Protein AF-A0A6L3ERJ7-F1 (afdb_monomer)

Sequence (137 aa):
MHLKNALAAMSRFVPVLTCALWMHSSPTFAATSIDEIPVCYDFGCKSRQIVSITSEEWREVSGWFKTPADTPEAERQQIKQAVGWMEVVIGKHTPTHRDTGLDLDYGGEFPGQLDCIDESLNTTTYLRLFEHYGLLR

Secondary structure (DSSP, 8-state):
--------------------------------STT-EEEEESSTT-EEEEE---HHHHHHHHGGGSSPPSSHHHHHHHHHHHHHHHHHHHHTTSGGGG--SS--TTT---TT---HHHHHHHHHHHHHHHHHTT---

Solvent-accessible surface area (backbone atoms only — not comparable to full-atom values): 8372 Å² total; per-residue (Å²): 143,83,86,83,89,82,90,80,94,74,91,72,87,76,78,94,81,74,91,71,77,79,73,74,75,69,83,80,76,69,26,86,48,62,67,45,33,63,41,44,21,50,46,74,45,71,39,77,46,75,42,63,60,54,77,64,61,48,46,65,30,55,50,51,51,68,68,73,62,91,46,75,69,52,39,55,51,31,51,52,52,25,54,57,44,43,52,58,57,50,18,76,80,45,57,41,65,64,43,56,91,64,78,55,75,94,81,53,86,45,85,20,18,47,26,76,56,9,50,50,52,32,50,53,20,51,52,44,40,36,49,73,72,62,66,62,135

Structure (mmCIF, N/CA/C/O backbone):
data_AF-A0A6L3ERJ7-F1
#
_entry.id   AF-A0A6L3ERJ7-F1
#
loop_
_atom_site.group_PDB
_atom_site.id
_atom_site.type_symbol
_atom_site.label_atom_id
_atom_site.label_alt_id
_atom_site.label_comp_id
_atom_site.label_asym_id
_atom_site.label_entity_id
_atom_site.label_seq_id
_atom_site.pdbx_PDB_ins_code
_atom_site.Cartn_x
_atom_site.Cartn_y
_atom_site.Cartn_z
_atom_site.occupancy
_atom_site.B_iso_or_equiv
_atom_site.auth_seq_id
_atom_site.auth_comp_id
_atom_site.auth_asym_id
_atom_site.auth_atom_id
_atom_site.pdbx_PDB_model_num
ATOM 1 N N . MET A 1 1 ? 37.535 48.184 -37.217 1.00 39.00 1 MET A N 1
ATOM 2 C CA . MET A 1 1 ? 37.769 48.569 -35.809 1.00 39.00 1 MET A CA 1
ATOM 3 C C . MET A 1 1 ? 37.216 49.979 -35.623 1.00 39.00 1 MET A C 1
ATOM 5 O O . MET A 1 1 ? 37.940 50.942 -35.807 1.00 39.00 1 MET A O 1
ATOM 9 N N . HIS A 1 2 ? 35.905 50.102 -35.391 1.00 35.16 2 HIS A N 1
ATOM 10 C CA . HIS A 1 2 ? 35.220 51.388 -35.234 1.00 35.16 2 HIS A CA 1
ATOM 11 C C . HIS A 1 2 ? 34.225 51.326 -34.068 1.00 35.16 2 HIS A C 1
ATOM 13 O O . HIS A 1 2 ? 33.378 50.444 -34.021 1.00 35.16 2 HIS A O 1
ATOM 19 N N . LEU A 1 3 ? 34.395 52.323 -33.195 1.00 36.19 3 LEU A N 1
ATOM 20 C CA . LEU A 1 3 ? 33.503 52.934 -32.207 1.00 36.19 3 LEU A CA 1
ATOM 21 C C . LEU A 1 3 ? 33.055 52.154 -30.956 1.00 36.19 3 LEU A C 1
ATOM 23 O O . LEU A 1 3 ? 32.308 51.184 -30.988 1.00 36.19 3 LEU A O 1
ATOM 27 N N . LYS A 1 4 ? 33.495 52.721 -29.826 1.00 39.69 4 LYS A N 1
ATOM 28 C CA . LYS A 1 4 ? 33.079 52.483 -28.446 1.00 39.69 4 LYS A CA 1
ATOM 29 C C . LYS A 1 4 ? 31.847 53.338 -28.103 1.00 39.69 4 LYS A C 1
ATOM 31 O O . LYS A 1 4 ? 31.778 54.484 -28.529 1.00 39.69 4 LYS A O 1
ATOM 36 N N . ASN A 1 5 ? 31.002 52.777 -27.236 1.00 44.50 5 ASN A N 1
ATOM 37 C CA . ASN A 1 5 ? 30.211 53.389 -26.157 1.00 44.50 5 ASN A CA 1
ATOM 38 C C . ASN A 1 5 ? 29.332 54.633 -26.412 1.00 44.50 5 ASN A C 1
ATOM 40 O O . ASN A 1 5 ? 29.827 55.744 -26.562 1.00 44.50 5 ASN A O 1
ATOM 44 N N . ALA A 1 6 ? 28.031 54.452 -26.166 1.00 45.06 6 ALA A N 1
ATOM 45 C CA . ALA A 1 6 ? 27.147 55.419 -25.503 1.00 45.06 6 ALA A CA 1
ATOM 46 C C . ALA A 1 6 ? 26.166 54.605 -24.624 1.00 45.06 6 ALA A C 1
ATOM 48 O O . ALA A 1 6 ? 25.509 53.699 -25.120 1.00 45.06 6 ALA A O 1
ATOM 49 N N . LEU A 1 7 ? 26.305 54.643 -23.293 1.00 45.97 7 LEU A N 1
ATOM 50 C CA . LEU A 1 7 ? 25.504 55.462 -22.366 1.00 45.97 7 LEU A CA 1
ATOM 51 C C . LEU A 1 7 ? 23.989 55.218 -22.459 1.00 45.97 7 LEU A C 1
ATOM 53 O O . LEU A 1 7 ? 23.345 55.725 -23.367 1.00 45.97 7 LEU A O 1
ATOM 57 N N . ALA A 1 8 ? 23.427 54.556 -21.443 1.00 39.88 8 ALA A N 1
ATOM 58 C CA . ALA A 1 8 ? 22.316 55.102 -20.655 1.00 39.88 8 ALA A CA 1
ATOM 59 C C . ALA A 1 8 ? 22.003 54.177 -19.470 1.00 39.88 8 ALA A C 1
ATOM 61 O O . ALA A 1 8 ? 21.521 53.057 -19.630 1.00 39.88 8 ALA A O 1
ATOM 62 N N . ALA A 1 9 ? 22.268 54.673 -18.262 1.00 49.34 9 ALA A N 1
ATOM 63 C CA . ALA A 1 9 ? 21.676 54.146 -17.047 1.00 49.34 9 ALA A CA 1
ATOM 64 C C . ALA A 1 9 ? 20.177 54.484 -17.054 1.00 49.34 9 ALA A C 1
ATOM 66 O O . ALA A 1 9 ? 19.806 55.655 -17.105 1.00 49.34 9 ALA A O 1
ATOM 67 N N . MET A 1 10 ? 19.318 53.471 -16.980 1.00 48.31 10 MET A N 1
ATOM 68 C CA . MET A 1 10 ? 17.907 53.643 -16.643 1.00 48.31 10 MET A CA 1
ATOM 69 C C . ME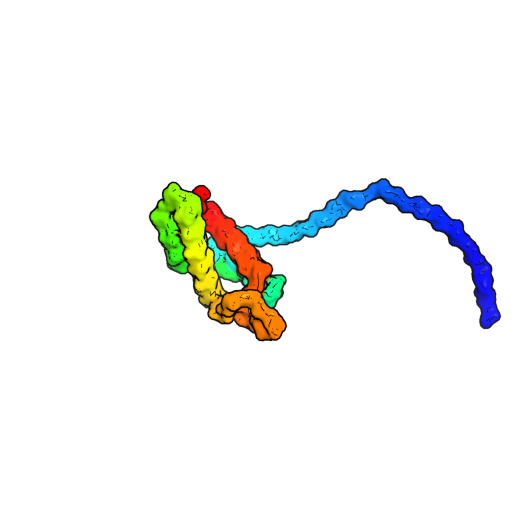T A 1 10 ? 17.614 52.781 -15.425 1.00 48.31 10 MET A C 1
ATOM 71 O O . MET A 1 10 ? 17.447 51.567 -15.515 1.00 48.31 10 MET A O 1
ATOM 75 N N . SER A 1 11 ? 17.586 53.455 -14.277 1.00 52.31 11 SER A N 1
ATOM 76 C CA . SER A 1 11 ? 16.978 52.963 -13.048 1.00 52.31 11 SER A CA 1
ATOM 77 C C . SER A 1 11 ? 15.551 52.517 -13.359 1.00 52.31 11 SER A C 1
ATOM 79 O O . SER A 1 11 ? 14.703 53.332 -13.726 1.00 52.31 11 SER A O 1
ATOM 81 N N . ARG A 1 12 ? 15.293 51.212 -13.265 1.00 55.56 12 ARG A N 1
ATOM 82 C CA . ARG A 1 12 ? 13.941 50.661 -13.280 1.00 55.56 12 ARG A CA 1
ATOM 83 C C . ARG A 1 12 ? 13.613 50.227 -11.864 1.00 55.56 12 ARG A C 1
ATOM 85 O O . ARG A 1 12 ? 14.078 49.195 -11.394 1.00 55.56 12 ARG A O 1
ATOM 92 N N . PHE A 1 13 ? 12.812 51.062 -11.210 1.00 52.94 13 PHE A N 1
ATOM 93 C CA . PHE A 1 13 ? 11.953 50.669 -10.105 1.00 52.94 13 PHE A CA 1
ATOM 94 C C . PHE A 1 13 ? 11.254 49.351 -10.469 1.00 52.94 13 PHE A C 1
ATOM 96 O O . PHE A 1 13 ? 10.455 49.321 -11.405 1.00 52.94 13 PHE A O 1
ATOM 103 N N . VAL A 1 14 ? 11.561 48.270 -9.752 1.00 57.88 14 VAL A N 1
ATOM 104 C CA . VAL A 1 14 ? 10.741 47.055 -9.773 1.00 57.88 14 VAL A CA 1
ATOM 105 C C . VAL A 1 14 ? 9.823 47.144 -8.556 1.00 57.88 14 VAL A C 1
ATOM 107 O O . VAL A 1 14 ? 10.317 47.105 -7.428 1.00 57.88 14 VAL A O 1
ATOM 110 N N . PRO A 1 15 ? 8.511 47.346 -8.748 1.00 48.91 15 PRO A N 1
ATOM 111 C CA . PRO A 1 15 ? 7.577 47.397 -7.643 1.00 48.91 15 PRO A CA 1
ATOM 112 C C . PRO A 1 15 ? 7.453 46.007 -7.014 1.00 48.91 15 PRO A C 1
ATOM 114 O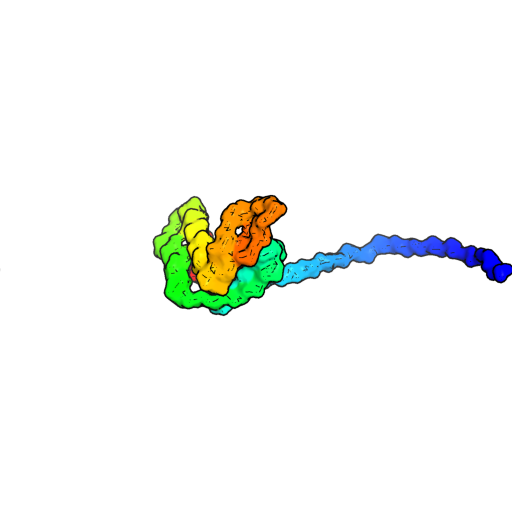 O . PRO A 1 15 ? 7.316 44.992 -7.696 1.00 48.91 15 PRO A O 1
ATOM 117 N N . VAL A 1 16 ? 7.484 45.988 -5.686 1.00 63.03 16 VAL A N 1
ATOM 118 C CA . VAL A 1 16 ? 7.003 44.884 -4.858 1.00 63.03 16 VAL A CA 1
ATOM 119 C C . VAL A 1 16 ? 5.514 44.705 -5.155 1.00 63.03 16 VAL A C 1
ATOM 121 O O . VAL A 1 16 ? 4.743 45.578 -4.782 1.00 63.03 16 VAL A O 1
ATOM 124 N N . LEU A 1 17 ? 5.118 43.633 -5.846 1.00 55.38 17 LEU A N 1
ATOM 125 C CA . LEU A 1 17 ? 3.836 42.925 -5.687 1.00 55.38 17 LEU A CA 1
ATOM 126 C C . LEU A 1 17 ? 3.724 41.836 -6.765 1.00 55.38 17 LEU A C 1
ATOM 128 O O . LEU A 1 17 ? 3.400 42.112 -7.912 1.00 55.38 17 LEU A O 1
ATOM 132 N N . THR A 1 18 ? 3.984 40.589 -6.394 1.00 50.44 18 THR A N 1
ATOM 133 C CA . THR A 1 18 ? 3.223 39.412 -6.843 1.00 50.44 18 THR A CA 1
ATOM 134 C C . THR A 1 18 ? 3.744 38.229 -6.039 1.00 50.44 18 THR A C 1
ATOM 136 O O . THR A 1 18 ? 4.671 37.526 -6.426 1.00 50.44 18 THR A O 1
ATOM 139 N N . CYS A 1 19 ? 3.119 37.996 -4.886 1.00 50.78 19 CYS A N 1
ATOM 140 C CA . CYS A 1 19 ? 3.058 36.661 -4.304 1.00 50.78 19 CYS A CA 1
ATOM 141 C C . CYS A 1 19 ? 2.131 35.834 -5.215 1.00 50.78 19 CYS A C 1
ATOM 143 O O . CYS A 1 19 ? 0.979 35.567 -4.885 1.00 50.78 19 CYS A O 1
ATOM 145 N N . ALA A 1 20 ? 2.576 35.573 -6.448 1.00 55.19 20 ALA A N 1
ATOM 146 C CA . ALA A 1 20 ? 1.898 34.670 -7.356 1.00 55.19 20 ALA A CA 1
ATOM 147 C C . ALA A 1 20 ? 2.219 33.270 -6.849 1.00 55.19 20 ALA A C 1
ATOM 149 O O . ALA A 1 20 ? 3.304 32.732 -7.057 1.00 55.19 20 ALA A O 1
ATOM 150 N N . LEU A 1 21 ? 1.266 32.772 -6.074 1.00 53.56 21 LEU A N 1
ATOM 151 C CA . LEU A 1 21 ? 1.124 31.421 -5.583 1.00 53.56 21 LEU A CA 1
ATOM 152 C C . LEU A 1 21 ? 1.452 30.443 -6.724 1.00 53.56 21 LEU A C 1
ATOM 154 O O . LEU A 1 21 ? 0.610 30.163 -7.574 1.00 53.56 21 LEU A O 1
ATOM 158 N N . TRP A 1 22 ? 2.679 29.926 -6.762 1.00 50.00 22 TRP A N 1
ATOM 159 C CA . TRP A 1 22 ? 2.976 28.724 -7.530 1.00 50.00 22 TRP A CA 1
ATOM 160 C C . TRP A 1 22 ? 2.322 27.563 -6.782 1.00 50.00 22 TRP A C 1
ATOM 162 O O . TRP A 1 22 ? 2.989 26.817 -6.065 1.00 50.00 22 TRP A O 1
ATOM 172 N N . MET A 1 23 ? 0.996 27.439 -6.912 1.00 53.88 23 MET A N 1
ATOM 173 C CA . MET A 1 23 ? 0.301 26.185 -6.657 1.00 53.88 23 MET A CA 1
ATOM 174 C C . MET A 1 23 ? 0.853 25.202 -7.684 1.00 53.88 23 MET A C 1
ATOM 176 O O . MET A 1 23 ? 0.333 25.076 -8.788 1.00 53.88 23 MET A O 1
ATOM 180 N N . HIS A 1 24 ? 1.953 24.539 -7.339 1.00 51.66 24 HIS A N 1
ATOM 181 C CA . HIS A 1 24 ? 2.271 23.268 -7.955 1.00 51.66 24 HIS A CA 1
ATOM 182 C C . HIS A 1 24 ? 1.128 22.363 -7.518 1.00 51.66 24 HIS A C 1
ATOM 184 O O . HIS A 1 24 ? 1.089 21.898 -6.381 1.00 51.66 24 HIS A O 1
ATOM 190 N N . SER A 1 25 ? 0.119 22.239 -8.379 1.00 50.62 25 SER A N 1
ATOM 191 C CA . SER A 1 25 ? -0.912 21.226 -8.257 1.00 50.62 25 SER A CA 1
ATOM 192 C C . SER A 1 25 ? -0.198 19.888 -8.355 1.00 50.62 25 SER A C 1
ATOM 194 O O . SER A 1 25 ? -0.039 19.345 -9.445 1.00 50.62 25 SER A O 1
ATOM 196 N N . SER A 1 26 ? 0.307 19.387 -7.230 1.00 55.12 26 SER A N 1
ATOM 197 C CA . SER A 1 26 ? 0.701 17.994 -7.146 1.00 55.12 26 SER A CA 1
ATOM 198 C C . SER A 1 26 ? -0.548 17.197 -7.510 1.00 55.12 26 SER A C 1
ATOM 200 O O . SER A 1 26 ? -1.580 17.398 -6.860 1.00 55.12 26 SER A O 1
ATOM 202 N N . PRO A 1 27 ? -0.524 16.370 -8.568 1.00 57.06 27 PRO A N 1
ATOM 203 C CA . PRO A 1 27 ? -1.656 15.514 -8.869 1.00 57.06 27 PRO A CA 1
ATOM 204 C C . PRO A 1 27 ? -1.933 14.659 -7.633 1.00 57.06 27 PRO A C 1
ATOM 206 O O . PRO A 1 27 ? -1.089 13.883 -7.186 1.00 57.06 27 PRO A O 1
ATOM 209 N N . THR A 1 28 ? -3.102 14.857 -7.032 1.00 58.25 28 THR A N 1
ATOM 210 C CA . THR A 1 28 ? -3.613 13.994 -5.974 1.00 58.25 28 THR A CA 1
ATOM 211 C C . THR A 1 28 ? -4.037 12.688 -6.628 1.00 58.25 28 THR A C 1
ATOM 213 O O . THR A 1 28 ? -5.124 12.602 -7.198 1.00 58.25 28 THR A O 1
ATOM 216 N N . PHE A 1 29 ? -3.166 11.684 -6.584 1.00 60.22 29 PHE A N 1
ATOM 217 C CA . PHE A 1 29 ? -3.508 10.313 -6.946 1.00 60.22 29 PHE A CA 1
ATOM 218 C C . PHE A 1 29 ? -4.300 9.704 -5.788 1.00 60.22 29 PHE A C 1
ATOM 220 O O . PHE A 1 29 ? -3.722 9.193 -4.835 1.00 60.22 29 PHE A O 1
ATOM 227 N N . ALA A 1 30 ? -5.624 9.827 -5.817 1.00 61.75 30 ALA A N 1
ATOM 228 C CA . ALA A 1 30 ? -6.477 9.066 -4.913 1.00 61.75 30 ALA A CA 1
ATOM 229 C C . ALA A 1 30 ? -7.005 7.848 -5.677 1.00 61.75 30 ALA A C 1
ATOM 231 O O . ALA A 1 30 ? -7.720 8.026 -6.663 1.00 61.75 30 ALA A O 1
ATOM 232 N N . ALA A 1 31 ? -6.663 6.633 -5.233 1.00 65.31 31 ALA A N 1
ATOM 233 C CA . ALA A 1 31 ? -7.420 5.449 -5.633 1.00 65.31 31 ALA A CA 1
ATOM 234 C C . ALA A 1 31 ? -8.868 5.630 -5.186 1.00 65.31 31 ALA A C 1
ATOM 236 O O . ALA A 1 31 ? -9.129 5.985 -4.034 1.00 65.31 31 ALA A O 1
ATOM 237 N N . THR A 1 32 ? -9.803 5.365 -6.088 1.00 79.50 32 THR A N 1
ATOM 238 C CA . THR A 1 32 ? -11.239 5.403 -5.794 1.00 79.50 32 THR A CA 1
ATOM 239 C C . THR A 1 32 ? -11.857 4.010 -5.785 1.00 79.50 32 THR A C 1
ATOM 241 O O . THR A 1 32 ? -12.975 3.860 -5.311 1.00 79.50 32 THR A O 1
ATOM 244 N N . SER A 1 33 ? -11.157 2.985 -6.285 1.00 94.12 33 SER A N 1
ATOM 245 C CA . SER A 1 33 ? -11.642 1.604 -6.330 1.00 94.12 33 SER A CA 1
ATOM 246 C C . SER A 1 33 ? -10.492 0.595 -6.410 1.00 94.12 33 SER A C 1
ATOM 248 O O . SER A 1 33 ? -9.357 0.958 -6.723 1.00 94.12 33 SER A O 1
ATOM 250 N N . ILE A 1 34 ? -10.792 -0.682 -6.151 1.00 97.19 34 ILE A N 1
ATOM 251 C CA . ILE A 1 34 ? -9.824 -1.787 -6.285 1.00 97.19 34 ILE A CA 1
ATOM 252 C C . ILE A 1 3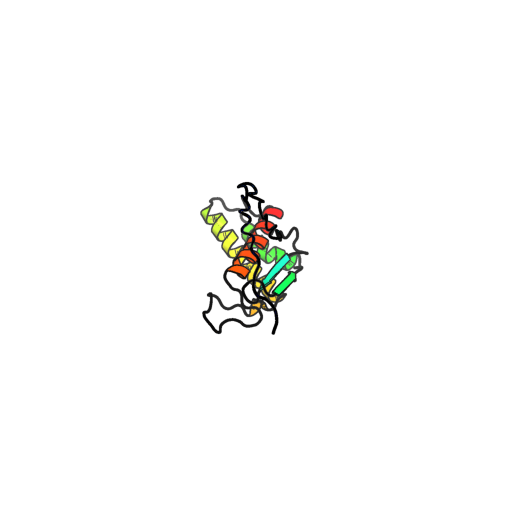4 ? -9.426 -2.091 -7.740 1.00 97.19 34 ILE A C 1
ATOM 254 O O . ILE A 1 34 ? -8.478 -2.841 -7.964 1.00 97.19 34 ILE A O 1
ATOM 258 N N . ASP A 1 35 ? -10.128 -1.512 -8.716 1.00 97.19 35 ASP A N 1
ATOM 259 C CA . ASP A 1 35 ? -9.836 -1.670 -10.142 1.00 97.19 35 ASP A CA 1
ATOM 260 C C . ASP A 1 35 ? -8.851 -0.603 -10.654 1.00 97.19 35 ASP A C 1
ATOM 262 O O . ASP A 1 35 ? -8.294 -0.749 -11.741 1.00 97.19 35 ASP A O 1
ATOM 266 N N . GLU A 1 36 ? -8.607 0.459 -9.880 1.00 96.19 36 GLU A N 1
ATOM 267 C CA . GLU A 1 36 ? -7.784 1.607 -10.276 1.00 96.19 36 GLU A CA 1
ATOM 268 C C . GLU A 1 36 ? -6.853 2.049 -9.137 1.00 96.19 36 GLU A C 1
ATOM 270 O O . GLU A 1 36 ? -6.985 3.140 -8.577 1.00 96.19 36 GLU A O 1
ATOM 275 N N . ILE A 1 37 ? -5.892 1.194 -8.780 1.00 98.00 37 ILE A N 1
ATOM 276 C CA . ILE A 1 37 ? -4.915 1.473 -7.722 1.00 98.00 37 ILE A CA 1
ATOM 277 C C . ILE A 1 37 ? -3.633 2.042 -8.356 1.00 98.00 37 ILE A C 1
ATOM 279 O O . ILE A 1 37 ? -2.889 1.287 -8.984 1.00 98.00 37 ILE A O 1
ATOM 283 N N . PRO A 1 38 ? -3.340 3.352 -8.233 1.00 97.81 38 PRO A N 1
ATOM 284 C CA . PRO A 1 38 ? -2.059 3.906 -8.643 1.00 97.81 38 PRO A CA 1
ATOM 285 C C . PRO A 1 38 ? -0.940 3.433 -7.710 1.00 97.81 38 PRO A C 1
ATOM 287 O O . PRO A 1 38 ? -1.033 3.570 -6.493 1.00 97.81 38 PRO A O 1
ATOM 290 N N . VAL A 1 39 ? 0.130 2.907 -8.300 1.00 98.06 39 VAL A N 1
ATOM 291 C CA . VAL A 1 39 ? 1.315 2.393 -7.605 1.00 98.06 39 VAL A CA 1
ATOM 292 C C . VAL A 1 39 ? 2.568 3.060 -8.169 1.00 98.06 39 VAL A C 1
ATOM 294 O O . VAL A 1 39 ? 2.738 3.148 -9.389 1.00 98.06 39 VAL A O 1
ATOM 297 N N . CYS A 1 40 ? 3.437 3.517 -7.273 1.00 97.31 40 CYS A N 1
ATOM 298 C CA . CYS A 1 40 ? 4.760 4.081 -7.526 1.00 97.31 40 CYS A CA 1
ATOM 299 C C . CYS A 1 40 ? 5.859 3.080 -7.147 1.00 97.31 40 CYS A C 1
ATOM 301 O O . CYS A 1 40 ? 5.723 2.381 -6.143 1.00 97.31 40 CYS A O 1
ATOM 303 N N . TYR A 1 41 ? 6.933 3.022 -7.936 1.00 96.06 41 TYR A N 1
ATOM 304 C CA . TYR A 1 41 ? 8.150 2.264 -7.621 1.00 96.06 41 TYR A CA 1
ATOM 305 C C . TYR A 1 41 ? 9.361 2.774 -8.437 1.00 96.06 41 TYR A C 1
ATOM 307 O O . TYR A 1 41 ? 9.224 3.686 -9.264 1.00 96.06 41 TYR A O 1
ATOM 315 N N . ASP A 1 42 ? 10.528 2.143 -8.251 1.00 94.19 42 ASP A N 1
ATOM 316 C CA . ASP A 1 42 ? 11.828 2.445 -8.885 1.00 94.19 42 ASP A CA 1
ATOM 317 C C . ASP A 1 42 ? 12.544 3.705 -8.358 1.00 94.19 42 ASP A C 1
ATOM 319 O O . ASP A 1 42 ? 13.290 4.347 -9.110 1.00 94.19 42 ASP A O 1
ATOM 323 N N . PHE A 1 43 ? 12.381 4.024 -7.069 1.00 90.38 43 PHE A N 1
ATOM 324 C CA . PHE A 1 43 ? 12.936 5.196 -6.379 1.00 90.38 43 PHE A CA 1
ATOM 325 C C . PHE A 1 43 ? 12.394 6.529 -6.912 1.00 90.38 43 PHE A C 1
ATOM 327 O O . PHE A 1 43 ? 12.547 6.874 -8.088 1.00 90.38 43 PHE A O 1
ATOM 334 N N . GLY A 1 44 ? 11.816 7.352 -6.040 1.00 91.06 44 GLY A N 1
ATOM 335 C CA . GLY A 1 44 ? 11.301 8.677 -6.383 1.00 91.06 44 GLY A CA 1
ATOM 336 C C . GLY A 1 44 ? 10.100 8.647 -7.332 1.00 91.06 44 GLY A C 1
ATOM 337 O O . GLY A 1 44 ? 9.848 9.622 -8.047 1.00 91.06 44 GLY A O 1
ATOM 338 N N . CYS A 1 45 ? 9.364 7.538 -7.375 1.00 93.94 45 CYS A N 1
ATOM 339 C CA . CYS A 1 45 ? 8.236 7.274 -8.259 1.00 93.94 45 CYS A CA 1
ATOM 340 C C . CYS A 1 45 ? 8.583 7.515 -9.736 1.00 93.94 45 CYS A C 1
ATOM 342 O O . CYS A 1 45 ? 7.885 8.231 -10.471 1.00 93.94 45 CYS A O 1
ATOM 344 N N . LYS A 1 46 ? 9.704 6.937 -10.183 1.00 95.12 46 LYS A N 1
ATOM 345 C CA . LYS A 1 46 ? 10.098 6.927 -11.601 1.00 95.12 46 LYS A CA 1
ATOM 346 C C . LYS A 1 46 ? 9.126 6.093 -12.429 1.00 95.12 46 LYS A C 1
ATOM 348 O O . LYS A 1 46 ? 8.740 6.521 -13.519 1.00 95.12 46 LYS A O 1
ATOM 353 N N . SER A 1 47 ? 8.685 4.962 -11.887 1.00 96.62 47 SER A N 1
ATOM 354 C CA . SER A 1 47 ? 7.685 4.095 -12.496 1.00 96.62 47 SER A CA 1
ATOM 355 C C . SER A 1 47 ? 6.325 4.291 -11.837 1.00 96.62 47 SER A C 1
ATOM 357 O O . SER A 1 47 ? 6.212 4.416 -10.619 1.00 96.62 47 SER A O 1
ATOM 359 N N . ARG A 1 48 ? 5.279 4.345 -12.668 1.00 96.94 48 ARG A N 1
ATOM 360 C CA . ARG A 1 48 ? 3.876 4.442 -12.250 1.00 96.94 48 ARG A CA 1
ATOM 361 C C . ARG A 1 48 ? 3.059 3.399 -12.988 1.00 96.94 48 ARG A C 1
ATOM 363 O O . ARG A 1 48 ? 3.141 3.316 -14.213 1.00 96.94 48 ARG A O 1
ATOM 370 N N . GLN A 1 49 ? 2.236 2.664 -12.258 1.00 97.25 49 GLN A N 1
ATOM 371 C CA . GLN A 1 49 ? 1.341 1.656 -12.811 1.00 97.25 49 GLN A CA 1
ATOM 372 C C . GLN A 1 49 ? -0.041 1.786 -12.167 1.00 97.25 49 GLN A C 1
ATOM 374 O O . GLN A 1 49 ? -0.141 2.047 -10.974 1.00 97.25 49 GLN A O 1
ATOM 379 N N . ILE A 1 50 ? -1.104 1.605 -12.955 1.00 97.81 50 ILE A N 1
ATOM 380 C CA . ILE A 1 50 ? -2.448 1.376 -12.415 1.00 97.81 50 ILE A CA 1
ATOM 381 C C . ILE A 1 50 ? -2.641 -0.133 -12.300 1.00 97.81 50 ILE A C 1
ATOM 383 O O . ILE A 1 50 ? -2.462 -0.856 -13.282 1.00 97.81 50 ILE A O 1
ATOM 387 N N . VAL A 1 51 ? -2.965 -0.602 -11.101 1.00 98.25 51 VAL A N 1
ATOM 388 C CA . VAL A 1 51 ? -3.202 -2.011 -10.788 1.00 98.25 51 VAL A CA 1
ATOM 389 C C . VAL A 1 51 ? -4.686 -2.217 -10.501 1.00 98.25 51 VAL A C 1
ATOM 391 O O . VAL A 1 51 ? -5.286 -1.449 -9.752 1.00 98.25 51 VAL A O 1
ATOM 394 N N . SER A 1 52 ? -5.258 -3.276 -11.069 1.00 98.19 52 SER A N 1
ATOM 395 C CA . SER A 1 52 ? -6.577 -3.794 -10.699 1.00 98.19 52 SER A CA 1
ATOM 396 C C . SER A 1 52 ? -6.376 -5.103 -9.941 1.00 98.19 52 SER A C 1
ATOM 398 O O . SER A 1 52 ? -5.679 -5.988 -10.439 1.00 98.19 52 SER A O 1
ATOM 400 N N . ILE A 1 53 ? -6.973 -5.240 -8.759 1.00 98.38 53 ILE A N 1
ATOM 401 C CA . ILE A 1 53 ? -6.904 -6.473 -7.962 1.00 98.38 53 ILE A CA 1
ATOM 402 C C . ILE A 1 53 ? -8.261 -7.168 -7.929 1.00 98.38 53 ILE A C 1
ATOM 404 O O . ILE A 1 53 ? -9.321 -6.547 -8.006 1.00 98.38 53 ILE A O 1
ATOM 408 N N . THR A 1 54 ? -8.245 -8.487 -7.796 1.00 98.50 54 THR A N 1
ATOM 409 C CA . THR A 1 54 ? -9.473 -9.275 -7.722 1.00 98.50 54 THR A CA 1
ATOM 410 C C . THR A 1 54 ? -10.218 -9.031 -6.410 1.00 98.50 54 THR A C 1
ATOM 412 O O . THR A 1 54 ? -9.644 -8.687 -5.374 1.00 98.50 54 THR A O 1
ATOM 415 N N . SER A 1 55 ? -11.521 -9.322 -6.399 1.00 98.19 55 SER A N 1
ATOM 416 C CA . SER A 1 55 ? -12.295 -9.306 -5.152 1.00 98.19 55 SER A CA 1
ATOM 417 C C . SER A 1 55 ? -11.804 -10.336 -4.127 1.00 98.19 55 SER A C 1
ATOM 419 O O . SER A 1 55 ? -12.141 -10.224 -2.953 1.00 98.19 55 SER A O 1
ATOM 421 N N . GLU A 1 56 ? -11.071 -11.369 -4.550 1.00 98.62 56 GLU A N 1
ATOM 422 C CA . GLU A 1 56 ? -10.453 -12.335 -3.641 1.00 98.62 56 GLU A CA 1
ATOM 423 C C . GLU A 1 56 ? -9.251 -11.736 -2.926 1.00 98.62 56 GLU A C 1
ATOM 425 O O . GLU A 1 56 ? -9.248 -11.710 -1.699 1.00 98.62 56 GLU A O 1
ATOM 430 N N . GLU A 1 57 ? -8.316 -11.150 -3.668 1.00 98.69 57 GLU A N 1
ATOM 431 C CA . GLU A 1 57 ? -7.172 -10.431 -3.099 1.00 98.69 57 GLU A CA 1
ATOM 432 C C . GLU A 1 57 ? -7.630 -9.295 -2.179 1.00 98.69 57 GLU A C 1
ATOM 434 O O . GLU A 1 57 ? -7.117 -9.136 -1.072 1.00 98.69 57 GLU A O 1
ATOM 439 N N . TRP A 1 58 ? -8.679 -8.563 -2.568 1.00 98.50 58 TRP A N 1
ATOM 440 C CA . TRP A 1 58 ? -9.261 -7.541 -1.703 1.00 98.50 58 TRP A CA 1
ATOM 441 C C . TRP A 1 58 ? -9.838 -8.103 -0.398 1.00 98.50 58 TRP A C 1
ATOM 443 O O . TRP A 1 58 ? -9.760 -7.449 0.644 1.00 98.50 58 TRP A O 1
ATOM 453 N N . ARG A 1 59 ? -10.405 -9.316 -0.401 1.00 98.50 59 ARG A N 1
ATOM 454 C CA . ARG A 1 59 ? -10.870 -9.967 0.838 1.00 98.50 59 ARG A CA 1
ATOM 455 C C . ARG A 1 59 ? -9.712 -10.358 1.747 1.00 98.50 59 ARG A C 1
ATOM 457 O O . ARG A 1 59 ? -9.882 -10.303 2.962 1.00 98.50 59 ARG A O 1
ATOM 464 N N . GLU A 1 60 ? -8.559 -10.729 1.194 1.00 98.38 60 GLU A N 1
ATOM 465 C CA . GLU A 1 60 ? -7.364 -11.000 2.000 1.00 98.38 60 GLU A CA 1
ATOM 466 C C . GLU A 1 60 ? -6.901 -9.733 2.741 1.00 98.38 60 GLU A C 1
ATOM 468 O O . GLU A 1 60 ? -6.559 -9.796 3.920 1.00 98.38 60 GLU A O 1
ATOM 473 N N . VAL A 1 61 ? -6.972 -8.570 2.083 1.00 98.50 61 VAL A N 1
ATOM 474 C CA . VAL A 1 61 ? -6.624 -7.264 2.670 1.00 98.50 61 VAL A CA 1
ATOM 475 C C . VAL A 1 61 ? -7.684 -6.790 3.668 1.00 98.50 61 VAL A C 1
ATOM 477 O O . VAL A 1 61 ? -7.394 -6.515 4.830 1.00 98.50 61 VAL A O 1
ATOM 480 N N . SER A 1 62 ? -8.940 -6.695 3.236 1.00 98.12 62 SER A N 1
ATOM 481 C CA . SER A 1 62 ? -10.033 -6.183 4.074 1.00 98.12 62 SER A CA 1
ATOM 482 C C . SER A 1 62 ? -10.362 -7.107 5.252 1.00 98.12 62 SER A C 1
ATOM 484 O O . SER A 1 62 ? -10.911 -6.660 6.261 1.00 98.12 62 SER A O 1
ATOM 486 N N . GLY A 1 63 ? -9.958 -8.380 5.183 1.00 98.06 63 GLY A N 1
ATOM 487 C CA . GLY A 1 63 ? -10.069 -9.345 6.273 1.00 98.06 63 GLY A CA 1
ATOM 488 C C . GLY A 1 63 ? -9.380 -8.908 7.570 1.00 98.06 63 GLY A C 1
ATOM 489 O O . GLY A 1 63 ? -9.849 -9.283 8.647 1.00 98.06 63 GLY A O 1
ATOM 490 N N . TRP A 1 64 ? -8.349 -8.058 7.501 1.00 98.12 64 TRP A N 1
ATOM 491 C CA . TRP A 1 64 ? -7.680 -7.491 8.681 1.00 98.12 64 TRP A CA 1
ATOM 492 C C . TRP A 1 64 ? -8.582 -6.573 9.521 1.00 98.12 64 TRP A C 1
ATOM 494 O O . TRP A 1 64 ? -8.335 -6.408 10.714 1.00 98.12 64 TRP A O 1
ATOM 504 N N . PHE A 1 65 ? -9.665 -6.053 8.936 1.00 98.12 65 PHE A N 1
ATOM 505 C CA . PHE A 1 65 ? -10.660 -5.201 9.599 1.00 98.12 65 PHE A CA 1
ATOM 506 C C . PHE A 1 65 ? -11.942 -5.957 9.990 1.00 98.12 65 PHE A C 1
ATOM 508 O O . PHE A 1 65 ? -12.910 -5.352 10.452 1.00 98.12 65 PHE A O 1
ATOM 515 N N . LYS A 1 66 ? -11.985 -7.289 9.808 1.00 95.50 66 LYS A N 1
ATOM 516 C CA . LYS A 1 66 ? -13.198 -8.103 10.019 1.00 95.50 66 LYS A CA 1
ATOM 517 C C . LYS A 1 66 ? -13.774 -7.955 11.426 1.00 95.50 66 LYS A C 1
ATOM 519 O O . LYS A 1 66 ? -14.989 -7.844 11.584 1.00 95.50 66 LYS A O 1
ATOM 524 N N . THR A 1 67 ? -12.910 -8.013 12.436 1.00 95.75 67 THR A N 1
ATOM 525 C CA . THR A 1 67 ? -13.282 -7.667 13.807 1.00 95.75 67 THR A 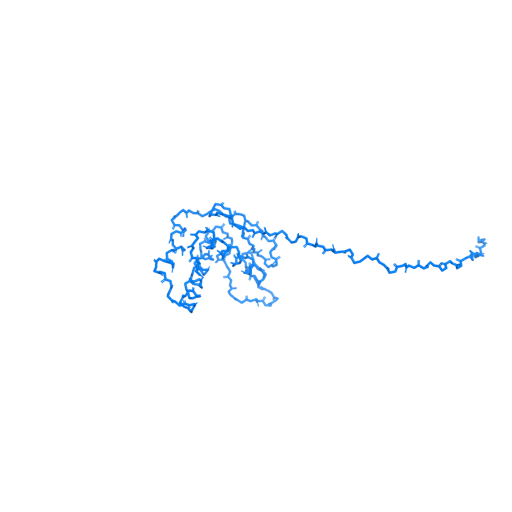CA 1
ATOM 526 C C . THR A 1 67 ? -12.959 -6.202 13.982 1.00 95.75 67 THR A C 1
ATOM 528 O O . THR A 1 67 ? -11.782 -5.855 13.898 1.00 95.75 67 THR A O 1
ATOM 531 N N . PRO A 1 68 ? -13.942 -5.337 14.226 1.00 95.00 68 PRO A N 1
ATOM 532 C CA . PRO A 1 68 ? -13.622 -3.935 14.318 1.00 95.00 68 PRO A CA 1
ATOM 533 C C . PRO A 1 68 ? -12.774 -3.595 15.541 1.00 95.00 68 PRO A C 1
ATOM 535 O O . PRO A 1 68 ? -12.935 -4.206 16.594 1.00 95.00 68 PRO A O 1
ATOM 538 N N . ALA A 1 69 ? -11.875 -2.624 15.396 1.00 96.88 69 ALA A N 1
ATOM 539 C CA . ALA A 1 69 ? -11.067 -2.146 16.505 1.00 96.88 69 ALA A CA 1
ATOM 540 C C . ALA A 1 69 ? -11.907 -1.378 17.540 1.00 96.88 69 ALA A C 1
ATOM 542 O O . ALA A 1 69 ? -12.740 -0.542 17.184 1.00 96.88 69 ALA A O 1
ATOM 543 N N . ASP A 1 70 ? -11.620 -1.640 18.818 1.00 96.25 70 ASP A N 1
ATOM 544 C CA . ASP A 1 70 ? -12.245 -0.968 19.966 1.00 96.25 70 ASP A CA 1
ATOM 545 C C . ASP A 1 70 ? -11.362 0.147 20.557 1.00 96.25 70 ASP A C 1
ATOM 547 O O . ASP A 1 70 ? -11.806 0.914 21.411 1.00 96.25 70 ASP A O 1
ATOM 551 N N . THR A 1 71 ? -10.099 0.244 20.124 1.00 97.88 71 THR A N 1
ATOM 552 C CA . THR A 1 71 ? -9.162 1.295 20.543 1.00 97.88 71 THR A CA 1
ATOM 553 C C . THR A 1 71 ? -8.364 1.833 19.353 1.00 97.88 71 THR A C 1
ATOM 555 O O . THR A 1 71 ? -8.107 1.080 18.407 1.00 97.88 71 THR A O 1
ATOM 558 N N . PRO A 1 72 ? -7.891 3.093 19.405 1.00 97.69 72 PRO A N 1
ATOM 559 C CA . PRO A 1 72 ? -7.011 3.644 18.374 1.00 97.69 72 PRO A CA 1
ATOM 560 C C . PRO A 1 72 ? -5.728 2.824 18.173 1.00 97.69 72 PRO A C 1
ATOM 562 O O . PRO A 1 72 ? -5.199 2.722 17.069 1.00 97.69 72 PRO A O 1
ATOM 565 N N . GLU A 1 73 ? -5.192 2.224 19.237 1.00 98.12 73 GLU A N 1
ATOM 566 C CA . GLU A 1 73 ? -4.018 1.353 19.160 1.00 98.12 73 GLU A CA 1
ATOM 567 C C . GLU A 1 73 ? -4.324 0.086 18.361 1.00 98.12 73 GLU A C 1
ATOM 569 O O . GLU A 1 73 ? -3.518 -0.300 17.515 1.00 98.12 73 GLU A O 1
ATOM 574 N N . ALA A 1 74 ? -5.477 -0.543 18.612 1.00 98.06 74 ALA A N 1
ATOM 575 C CA . ALA A 1 74 ? -5.916 -1.729 17.887 1.00 98.06 74 ALA A CA 1
ATOM 576 C C . ALA A 1 74 ? -6.171 -1.412 16.410 1.00 98.06 74 ALA A C 1
ATOM 578 O O . ALA A 1 74 ? -5.740 -2.171 15.543 1.00 98.06 74 ALA A O 1
ATOM 579 N N . GLU A 1 75 ? -6.780 -0.263 16.117 1.00 98.19 75 GLU A N 1
ATOM 580 C CA . GLU A 1 75 ? -7.000 0.191 14.746 1.00 98.19 75 GLU A CA 1
ATOM 581 C C . GLU A 1 75 ? -5.672 0.374 14.005 1.00 98.19 75 GLU A C 1
ATOM 583 O O . GLU A 1 75 ? -5.476 -0.195 12.932 1.00 98.19 75 GLU A O 1
ATOM 588 N N . ARG A 1 76 ? -4.696 1.067 14.607 1.00 98.31 76 ARG A N 1
ATOM 589 C CA . ARG A 1 76 ? -3.361 1.222 14.006 1.00 98.31 76 ARG A CA 1
ATOM 590 C C . ARG A 1 76 ? -2.665 -0.119 13.759 1.00 98.31 76 ARG A C 1
ATOM 592 O O . ARG A 1 76 ? -1.930 -0.234 12.780 1.00 98.31 76 ARG A O 1
ATOM 599 N N . GLN A 1 77 ? -2.888 -1.137 14.599 1.00 98.38 77 GLN A N 1
ATOM 600 C CA . GLN A 1 77 ? -2.373 -2.485 14.324 1.00 98.38 77 GLN A CA 1
ATOM 601 C C . GLN A 1 77 ? -3.066 -3.135 13.122 1.00 98.38 77 GLN A C 1
ATOM 603 O O . GLN A 1 77 ? -2.380 -3.741 12.303 1.00 98.38 77 GLN A O 1
ATOM 608 N N . GLN A 1 78 ? -4.385 -2.994 12.980 1.00 98.62 78 GLN A N 1
ATOM 609 C CA . GLN A 1 78 ? -5.115 -3.507 11.814 1.00 98.62 78 GLN A CA 1
ATOM 610 C C . GLN A 1 78 ? -4.667 -2.818 10.527 1.00 98.62 78 GLN A C 1
ATOM 612 O O . GLN A 1 78 ? -4.338 -3.499 9.557 1.00 98.62 78 GLN A O 1
ATOM 617 N N . ILE A 1 79 ? -4.548 -1.487 10.551 1.00 98.69 79 ILE A N 1
ATOM 618 C CA . ILE A 1 79 ? -4.039 -0.692 9.429 1.00 98.69 79 ILE A CA 1
ATOM 619 C C . ILE A 1 79 ? -2.637 -1.159 9.038 1.00 98.69 79 ILE A C 1
ATOM 621 O O . ILE A 1 79 ? -2.390 -1.405 7.862 1.00 98.69 79 ILE A O 1
ATOM 625 N N . LYS A 1 80 ? -1.730 -1.345 10.007 1.00 98.44 80 LYS A N 1
ATOM 626 C CA . LYS A 1 80 ? -0.374 -1.844 9.741 1.00 98.44 80 LYS A CA 1
ATOM 627 C C . LYS A 1 80 ? -0.390 -3.184 8.998 1.00 98.44 80 LYS A C 1
ATOM 629 O O . LYS A 1 80 ? 0.355 -3.346 8.035 1.00 98.44 80 LYS A O 1
ATOM 634 N N . GLN A 1 81 ? -1.216 -4.134 9.439 1.00 98.62 81 GLN A N 1
ATOM 635 C CA . GLN A 1 81 ? -1.310 -5.443 8.785 1.00 98.62 81 GLN A CA 1
ATOM 636 C C . GLN A 1 81 ? -1.917 -5.337 7.385 1.00 98.62 81 GLN A C 1
ATOM 638 O O . GLN A 1 81 ? -1.404 -5.942 6.448 1.00 98.62 81 GLN A O 1
ATOM 643 N N . ALA A 1 82 ? -2.964 -4.529 7.224 1.00 98.69 82 ALA A N 1
ATOM 644 C CA . ALA A 1 82 ? -3.610 -4.317 5.938 1.00 98.69 82 ALA A CA 1
ATOM 645 C C . ALA A 1 82 ? -2.690 -3.627 4.920 1.00 98.69 82 ALA A C 1
ATOM 647 O O . ALA A 1 82 ? -2.648 -4.060 3.773 1.00 98.69 82 ALA A O 1
ATOM 648 N N . VAL A 1 83 ? -1.920 -2.607 5.324 1.00 98.62 83 VAL A N 1
ATOM 649 C CA . VAL A 1 83 ? -0.910 -1.959 4.464 1.00 98.62 83 VAL A CA 1
ATOM 650 C C . VAL A 1 83 ? 0.160 -2.966 4.051 1.00 98.62 83 VAL A C 1
ATOM 652 O O . VAL A 1 83 ? 0.428 -3.110 2.864 1.00 98.62 83 VAL A O 1
ATOM 655 N N . GLY A 1 84 ? 0.711 -3.734 4.997 1.00 98.12 84 GLY A N 1
ATOM 656 C CA . GLY A 1 84 ? 1.696 -4.768 4.669 1.00 98.12 84 GLY A CA 1
ATOM 657 C C . GLY A 1 84 ? 1.144 -5.828 3.709 1.00 98.12 84 GLY A C 1
ATOM 658 O O . GLY A 1 84 ? 1.840 -6.259 2.793 1.00 98.12 84 GLY A O 1
ATOM 659 N N . TRP A 1 85 ? -0.123 -6.222 3.869 1.00 98.69 85 TRP A N 1
ATOM 660 C CA . TRP A 1 85 ? -0.756 -7.176 2.958 1.00 98.69 85 TRP A CA 1
ATOM 661 C C . TRP A 1 85 ? -1.078 -6.572 1.588 1.00 98.69 85 TRP A C 1
ATOM 663 O O . TRP A 1 85 ? -0.987 -7.275 0.584 1.00 98.69 85 TRP A O 1
ATOM 673 N N . MET A 1 86 ? -1.393 -5.274 1.520 1.00 98.62 86 MET A N 1
ATOM 674 C CA . MET A 1 86 ? -1.501 -4.558 0.249 1.00 98.62 86 MET A CA 1
ATOM 675 C C . MET A 1 86 ? -0.188 -4.610 -0.526 1.00 98.62 86 MET A C 1
ATOM 677 O O . MET A 1 86 ? -0.229 -4.946 -1.702 1.00 98.62 86 MET A O 1
ATOM 681 N N . GLU A 1 87 ? 0.964 -4.380 0.111 1.00 98.06 87 GLU A N 1
ATOM 682 C CA . GLU A 1 87 ? 2.261 -4.478 -0.581 1.00 98.06 87 GLU A CA 1
ATOM 683 C C . GLU A 1 87 ? 2.520 -5.892 -1.127 1.00 98.06 87 GLU A C 1
ATOM 685 O O . GLU A 1 87 ? 2.978 -6.054 -2.258 1.00 98.06 87 GLU A O 1
ATOM 690 N N . VAL A 1 88 ? 2.138 -6.937 -0.381 1.00 98.38 88 VAL A N 1
ATOM 691 C CA . VAL A 1 88 ? 2.217 -8.330 -0.859 1.00 98.38 88 VAL A CA 1
ATOM 692 C C . VAL A 1 88 ? 1.316 -8.560 -2.072 1.00 98.38 88 VAL A C 1
ATOM 694 O O . VAL A 1 88 ? 1.739 -9.195 -3.038 1.00 98.38 88 VAL A O 1
ATOM 697 N N . VAL A 1 89 ? 0.070 -8.082 -2.031 1.00 98.69 89 VAL A N 1
ATOM 698 C CA . VAL A 1 89 ? -0.873 -8.208 -3.149 1.00 98.69 89 VAL A CA 1
ATOM 699 C C . VAL A 1 89 ? -0.358 -7.440 -4.361 1.00 98.69 89 VAL A C 1
ATOM 701 O O . VAL A 1 89 ? -0.250 -8.022 -5.435 1.00 98.69 89 VAL A O 1
ATOM 704 N N . ILE A 1 90 ? 0.016 -6.172 -4.199 1.00 98.50 90 ILE A N 1
ATOM 705 C CA . ILE A 1 90 ? 0.518 -5.318 -5.278 1.00 98.50 90 ILE A CA 1
ATOM 706 C C . ILE A 1 90 ? 1.800 -5.887 -5.887 1.00 98.50 90 ILE A C 1
ATOM 708 O O . ILE A 1 90 ? 1.915 -5.912 -7.111 1.00 98.50 90 ILE A O 1
ATOM 712 N N . GLY A 1 91 ? 2.695 -6.465 -5.083 1.00 98.19 91 GLY A N 1
ATOM 713 C CA . GLY A 1 91 ? 3.891 -7.147 -5.575 1.00 98.19 91 GLY A CA 1
ATOM 714 C C . GLY A 1 91 ? 3.604 -8.317 -6.527 1.00 98.19 91 GLY A C 1
ATOM 715 O O . GLY A 1 91 ? 4.445 -8.632 -7.367 1.00 98.19 91 GLY A O 1
ATOM 716 N N . LYS A 1 92 ? 2.414 -8.939 -6.481 1.00 98.38 92 LYS A N 1
ATOM 717 C CA . LYS A 1 92 ? 2.001 -9.958 -7.473 1.00 98.38 92 LYS A CA 1
ATOM 718 C C . LYS A 1 92 ? 1.752 -9.354 -8.864 1.00 98.38 92 LYS A C 1
ATOM 720 O O . LYS A 1 92 ? 1.847 -10.070 -9.859 1.00 98.38 92 LYS A O 1
ATOM 725 N N . HIS A 1 93 ? 1.434 -8.060 -8.930 1.00 98.31 93 HIS A N 1
ATOM 726 C CA . HIS A 1 93 ? 1.024 -7.332 -10.141 1.00 98.31 93 HIS A CA 1
ATOM 727 C C . HIS A 1 93 ? 2.091 -6.371 -10.671 1.00 98.31 93 HIS A C 1
ATOM 729 O O . HIS A 1 93 ? 1.962 -5.844 -11.779 1.00 98.31 93 HIS A O 1
ATOM 735 N N . THR A 1 94 ? 3.141 -6.131 -9.893 1.00 98.31 94 THR A N 1
ATOM 736 C CA . THR A 1 94 ? 4.217 -5.193 -10.210 1.00 98.31 94 THR A CA 1
ATOM 737 C C . THR A 1 94 ? 5.581 -5.847 -9.954 1.00 98.31 94 THR A C 1
ATOM 739 O O . THR A 1 94 ? 5.685 -6.904 -9.324 1.00 98.31 94 THR A O 1
ATOM 742 N N . PRO A 1 95 ? 6.685 -5.225 -10.392 1.00 97.38 95 PRO A N 1
ATOM 743 C CA . PRO A 1 95 ? 8.019 -5.647 -9.980 1.00 97.38 95 PRO A CA 1
ATOM 744 C C . PRO A 1 95 ? 8.301 -5.504 -8.469 1.00 97.38 95 PRO A C 1
ATOM 746 O O .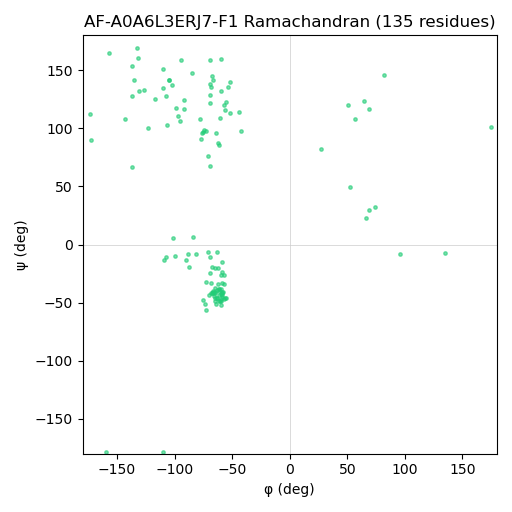 PRO A 1 95 ? 9.347 -5.974 -8.028 1.00 97.38 95 PRO A O 1
ATOM 749 N N . THR A 1 96 ? 7.405 -4.908 -7.667 1.00 97.00 96 THR A N 1
ATOM 750 C CA . THR A 1 96 ? 7.659 -4.590 -6.247 1.00 97.00 96 THR A CA 1
ATOM 751 C C . THR A 1 96 ? 7.712 -5.803 -5.325 1.00 97.00 96 THR A C 1
ATOM 753 O O . THR A 1 96 ? 8.169 -5.687 -4.198 1.00 97.00 96 THR A O 1
ATOM 756 N N . HIS A 1 97 ? 7.399 -7.013 -5.805 1.00 96.44 97 HIS A N 1
ATOM 757 C CA . HIS A 1 97 ? 7.753 -8.252 -5.089 1.00 96.44 97 HIS A CA 1
ATOM 758 C C . HIS A 1 97 ? 9.264 -8.411 -4.847 1.00 96.44 97 HIS A C 1
ATOM 760 O O . HIS A 1 97 ? 9.679 -9.286 -4.088 1.00 96.44 97 HIS A O 1
ATOM 766 N N . ARG A 1 98 ? 10.091 -7.628 -5.547 1.00 93.88 98 ARG A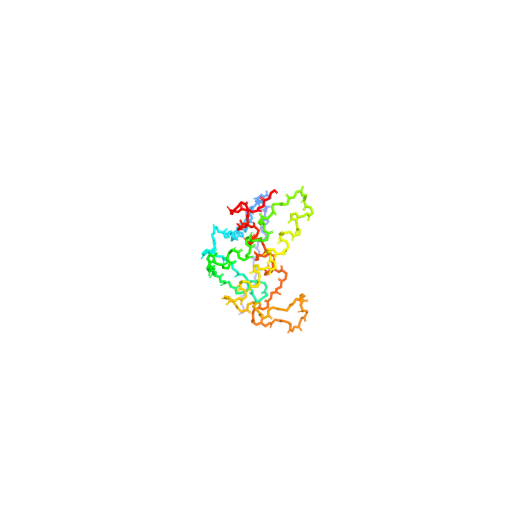 N 1
ATOM 767 C CA . ARG A 1 98 ? 11.544 -7.597 -5.381 1.00 93.88 98 ARG A CA 1
ATOM 768 C C . ARG A 1 98 ? 12.000 -6.612 -4.316 1.00 93.88 98 ARG A C 1
ATOM 770 O O . ARG A 1 98 ? 13.194 -6.609 -4.032 1.00 93.88 98 ARG A O 1
ATOM 777 N N . ASP A 1 99 ? 11.090 -5.796 -3.792 1.00 93.38 99 ASP A N 1
ATOM 778 C CA . ASP A 1 99 ? 11.409 -4.774 -2.815 1.00 93.38 99 ASP A CA 1
ATOM 779 C C . ASP A 1 99 ? 12.157 -5.367 -1.616 1.00 93.38 99 ASP A C 1
ATOM 781 O O . ASP A 1 99 ? 11.848 -6.445 -1.096 1.00 93.38 99 ASP A O 1
ATOM 785 N N . THR A 1 100 ? 13.195 -4.656 -1.213 1.00 87.31 100 THR A N 1
ATOM 786 C CA . THR A 1 100 ? 14.022 -4.956 -0.058 1.00 87.31 100 THR A CA 1
ATOM 787 C C . THR A 1 100 ? 13.867 -3.809 0.917 1.00 87.31 100 THR A C 1
ATOM 789 O O . THR A 1 100 ? 14.083 -2.663 0.558 1.00 87.31 100 THR A O 1
ATOM 792 N N . GLY A 1 101 ? 13.496 -4.104 2.163 1.00 79.50 101 GLY A N 1
ATOM 793 C CA . GLY A 1 101 ? 13.313 -3.037 3.143 1.00 79.50 101 GLY A CA 1
ATOM 794 C C . GLY A 1 101 ? 14.590 -2.216 3.366 1.00 79.50 101 GLY A C 1
ATOM 795 O O . GLY A 1 101 ? 15.699 -2.726 3.191 1.00 79.50 101 GLY A O 1
ATOM 796 N N . LEU A 1 102 ? 14.393 -1.000 3.890 1.00 71.44 102 LEU A N 1
ATOM 797 C CA . LEU A 1 102 ? 15.376 0.081 4.061 1.00 71.44 102 LEU A CA 1
ATOM 798 C C . LEU A 1 102 ? 15.610 0.902 2.790 1.00 71.44 102 LEU A C 1
ATOM 800 O O . LEU A 1 102 ? 15.651 0.384 1.681 1.00 71.44 102 LEU A O 1
ATOM 804 N N . ASP A 1 103 ? 15.859 2.194 2.998 1.00 67.56 103 ASP A N 1
ATOM 805 C CA . ASP A 1 103 ? 16.405 3.069 1.967 1.00 67.56 103 ASP A CA 1
ATOM 806 C C . ASP A 1 103 ? 17.903 2.756 1.830 1.00 67.56 103 ASP A C 1
ATOM 808 O O . ASP A 1 103 ? 18.729 3.141 2.664 1.00 67.56 103 ASP A O 1
ATOM 812 N N . LEU A 1 104 ? 18.236 1.902 0.864 1.00 66.06 104 LEU A N 1
ATOM 813 C CA . LEU A 1 104 ? 19.600 1.436 0.648 1.00 66.0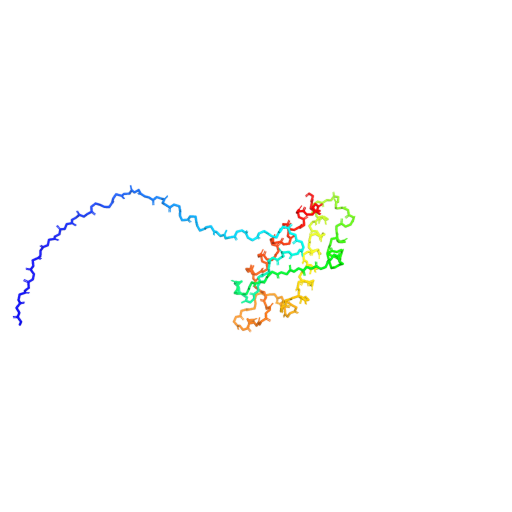6 104 LEU A CA 1
ATOM 814 C C . LEU A 1 104 ? 20.410 2.524 -0.080 1.00 66.06 104 LEU A C 1
ATOM 816 O O . LEU A 1 104 ? 20.241 2.727 -1.282 1.00 66.06 104 LEU A O 1
ATOM 820 N N . ASP A 1 105 ? 21.336 3.176 0.631 1.00 61.50 105 ASP A N 1
ATOM 821 C CA . ASP A 1 105 ? 22.298 4.121 0.042 1.00 61.50 105 ASP A CA 1
ATOM 822 C C . ASP A 1 105 ? 23.048 3.509 -1.162 1.00 61.50 105 ASP A C 1
ATOM 824 O O . ASP A 1 105 ? 23.469 2.352 -1.121 1.00 61.50 105 ASP A O 1
ATOM 828 N N . TYR A 1 106 ? 23.253 4.320 -2.213 1.00 52.53 106 TYR A N 1
ATOM 829 C CA . TYR A 1 106 ? 24.111 4.083 -3.391 1.00 52.53 106 TYR A CA 1
ATOM 830 C C . TYR A 1 106 ? 24.325 2.602 -3.768 1.00 52.53 106 TYR A C 1
ATOM 832 O O . TYR A 1 106 ? 25.367 2.006 -3.489 1.00 52.53 106 TYR A O 1
ATOM 840 N N . GLY A 1 107 ? 23.354 2.031 -4.488 1.00 55.75 107 GLY A N 1
ATOM 841 C CA . GLY A 1 107 ? 23.452 0.686 -5.075 1.00 55.75 107 GLY A CA 1
ATOM 842 C C . GLY A 1 107 ? 22.212 -0.190 -4.893 1.00 55.75 107 GLY A C 1
ATOM 843 O O . GLY A 1 107 ? 22.156 -1.265 -5.486 1.00 55.75 107 GLY A O 1
ATOM 844 N N . GLY A 1 108 ? 21.226 0.267 -4.113 1.00 63.44 108 GLY A N 1
ATOM 845 C CA . GLY A 1 108 ? 19.944 -0.414 -3.910 1.00 63.44 108 GLY A CA 1
ATOM 846 C C . GLY A 1 108 ? 18.902 -0.193 -5.007 1.00 63.44 108 GLY A C 1
ATOM 847 O O . GLY A 1 108 ? 17.878 -0.859 -5.000 1.00 63.44 108 GLY A O 1
ATOM 848 N N . GLU A 1 109 ? 19.144 0.703 -5.967 1.00 75.50 109 GLU A N 1
ATOM 849 C CA . GLU A 1 109 ? 18.190 0.973 -7.048 1.00 75.50 109 GLU A CA 1
ATOM 850 C C . GLU A 1 109 ? 18.181 -0.173 -8.074 1.00 75.50 109 GLU A C 1
ATOM 852 O O . GLU A 1 109 ? 19.025 -0.249 -8.973 1.00 75.50 109 GLU A O 1
ATOM 857 N N . PHE A 1 110 ? 17.209 -1.074 -7.961 1.00 87.44 110 PHE A N 1
ATOM 858 C CA . PHE A 1 110 ? 16.913 -2.096 -8.964 1.00 87.44 110 PHE A CA 1
ATOM 859 C C . PHE A 1 110 ? 15.408 -2.131 -9.272 1.00 87.44 110 PHE A C 1
ATOM 861 O O . PHE A 1 110 ? 14.613 -1.648 -8.468 1.00 87.44 110 PHE A O 1
ATOM 868 N N . PRO A 1 111 ? 14.992 -2.708 -10.420 1.00 92.25 111 PRO A N 1
ATOM 869 C CA . PRO A 1 111 ? 13.590 -2.699 -10.820 1.00 92.25 111 PRO A CA 1
ATOM 870 C C . PRO A 1 111 ? 12.664 -3.300 -9.758 1.00 92.25 111 PRO A C 1
ATOM 872 O O . PRO A 1 111 ? 12.822 -4.472 -9.402 1.00 92.25 111 PRO A O 1
ATOM 875 N N . GLY A 1 112 ? 11.690 -2.511 -9.313 1.00 94.25 112 GLY A N 1
ATOM 876 C CA . GLY A 1 1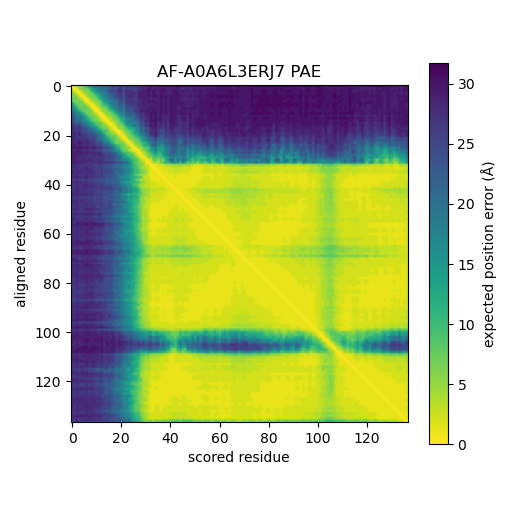12 ? 10.707 -2.843 -8.288 1.00 94.25 112 GLY A CA 1
ATOM 877 C C . GLY A 1 112 ? 11.049 -2.384 -6.874 1.00 94.25 112 GLY A C 1
ATOM 878 O O . GLY A 1 112 ? 10.188 -2.490 -6.012 1.00 94.25 112 GLY A O 1
ATOM 879 N N . GLN A 1 113 ? 12.255 -1.881 -6.622 1.00 93.81 113 GLN A N 1
ATOM 880 C CA . GLN A 1 113 ? 12.618 -1.372 -5.302 1.00 93.81 113 GLN A CA 1
ATOM 881 C C . GLN A 1 113 ? 11.817 -0.110 -4.958 1.00 93.81 113 GLN A C 1
ATOM 883 O O . GLN A 1 113 ? 11.588 0.738 -5.830 1.00 93.81 113 GLN A O 1
ATOM 888 N N . LEU A 1 114 ? 11.420 0.005 -3.692 1.00 93.94 114 LEU A N 1
ATOM 889 C CA . LEU A 1 114 ? 10.729 1.160 -3.140 1.00 93.94 114 LEU A CA 1
ATOM 890 C C . LEU A 1 114 ? 11.687 1.989 -2.283 1.00 93.94 114 LEU A C 1
ATOM 892 O O . LEU A 1 114 ? 12.531 1.461 -1.558 1.00 93.94 114 LEU A O 1
ATOM 896 N N . ASP A 1 115 ? 11.542 3.305 -2.374 1.00 92.25 115 ASP A N 1
ATOM 897 C CA . ASP A 1 115 ? 12.128 4.246 -1.426 1.00 92.25 115 ASP A CA 1
ATOM 898 C C . ASP A 1 115 ? 11.047 4.901 -0.561 1.00 92.25 115 ASP A C 1
ATOM 900 O O . ASP A 1 115 ? 9.848 4.642 -0.695 1.00 92.25 115 ASP A O 1
ATOM 904 N N . CYS A 1 116 ? 11.460 5.809 0.323 1.00 92.50 116 CYS A N 1
ATOM 905 C CA . CYS A 1 116 ? 10.521 6.509 1.195 1.00 92.50 116 CYS A CA 1
ATOM 906 C C . CYS A 1 116 ? 9.448 7.318 0.437 1.00 92.50 116 CYS A C 1
ATOM 908 O O . CYS A 1 116 ? 8.363 7.544 0.983 1.00 92.50 116 CYS A O 1
ATOM 910 N N . ILE A 1 117 ? 9.716 7.764 -0.796 1.00 93.31 117 ILE A N 1
ATOM 911 C CA . ILE A 1 117 ? 8.753 8.501 -1.623 1.00 93.31 117 ILE A CA 1
ATOM 912 C C . ILE A 1 117 ? 7.718 7.525 -2.180 1.00 93.31 117 ILE A C 1
ATOM 914 O O . ILE A 1 117 ? 6.517 7.787 -2.071 1.00 93.31 117 ILE A O 1
ATOM 918 N N . ASP A 1 118 ? 8.172 6.404 -2.734 1.00 95.25 118 ASP A N 1
ATOM 919 C CA . ASP A 1 118 ? 7.318 5.347 -3.265 1.00 95.25 118 ASP A CA 1
ATOM 920 C C . ASP A 1 118 ? 6.401 4.778 -2.179 1.00 95.25 118 ASP A C 1
ATOM 922 O O . ASP A 1 118 ? 5.176 4.794 -2.331 1.00 95.25 118 ASP A O 1
ATOM 926 N N . GLU A 1 119 ? 6.975 4.373 -1.042 1.00 95.50 119 GLU A N 1
ATOM 927 C CA . GLU A 1 119 ? 6.237 3.817 0.096 1.00 95.50 119 GLU A CA 1
ATOM 928 C C . GLU A 1 119 ? 5.193 4.804 0.635 1.00 95.50 119 GLU A C 1
ATOM 930 O O . GLU A 1 119 ? 4.057 4.422 0.931 1.00 95.50 119 GLU A O 1
ATOM 935 N N . SER A 1 120 ? 5.539 6.094 0.733 1.00 96.50 120 SER A N 1
ATOM 936 C CA . SER A 1 120 ? 4.619 7.121 1.237 1.00 96.50 120 SER A CA 1
ATOM 937 C C . SER A 1 120 ? 3.430 7.339 0.298 1.00 96.50 120 SER A C 1
ATOM 939 O O . SER A 1 120 ? 2.293 7.496 0.760 1.00 96.50 120 SER A O 1
ATOM 941 N N . LEU A 1 121 ? 3.664 7.349 -1.017 1.00 97.25 121 LEU A N 1
ATOM 942 C CA . LEU A 1 121 ? 2.612 7.514 -2.024 1.00 97.25 121 LEU A CA 1
ATOM 943 C C . LEU A 1 121 ? 1.703 6.280 -2.090 1.00 97.25 121 LEU A C 1
ATOM 945 O O . LEU A 1 121 ? 0.475 6.426 -2.094 1.00 97.25 121 LEU A O 1
ATOM 949 N N . ASN A 1 122 ? 2.285 5.081 -2.065 1.00 97.69 122 ASN A N 1
ATOM 950 C CA . ASN A 1 122 ? 1.545 3.818 -2.066 1.00 97.69 122 ASN A CA 1
ATOM 951 C C . ASN A 1 122 ? 0.712 3.674 -0.786 1.00 97.69 122 ASN A C 1
ATOM 953 O O . ASN A 1 122 ? -0.504 3.494 -0.855 1.00 97.69 122 ASN A O 1
ATOM 957 N N . THR A 1 123 ? 1.312 3.899 0.385 1.00 97.81 123 THR A N 1
ATOM 958 C CA . THR A 1 123 ? 0.600 3.865 1.672 1.00 97.81 123 THR A CA 1
ATOM 959 C C . THR A 1 123 ? -0.547 4.872 1.709 1.00 97.81 123 THR A C 1
ATOM 961 O O . THR A 1 123 ? -1.652 4.533 2.132 1.00 97.81 123 THR A O 1
ATOM 964 N N . THR A 1 124 ? -0.337 6.103 1.227 1.00 97.81 124 THR A N 1
ATOM 965 C CA . THR A 1 124 ? -1.411 7.110 1.146 1.00 97.81 124 THR A CA 1
ATOM 966 C C . THR A 1 124 ? -2.565 6.619 0.275 1.00 97.81 124 THR A C 1
ATOM 968 O O . THR A 1 124 ? -3.730 6.763 0.650 1.00 97.81 124 THR A O 1
ATOM 971 N N . THR A 1 125 ? -2.247 6.001 -0.862 1.00 97.94 125 THR A N 1
ATOM 972 C CA . THR A 1 125 ? -3.233 5.410 -1.769 1.00 97.94 125 THR A CA 1
ATOM 973 C C . THR A 1 125 ? -4.044 4.322 -1.066 1.00 97.94 125 THR A C 1
ATOM 975 O O . THR A 1 125 ? -5.275 4.344 -1.118 1.00 97.94 125 THR A O 1
ATOM 978 N N . TYR A 1 126 ? -3.388 3.410 -0.348 1.00 98.31 126 TYR A N 1
ATOM 979 C CA . TYR A 1 126 ? -4.067 2.320 0.355 1.00 98.31 126 TYR A CA 1
ATOM 980 C C . TYR A 1 126 ? -4.946 2.824 1.498 1.00 98.31 126 TYR A C 1
ATOM 982 O O . TYR A 1 126 ? -6.078 2.373 1.641 1.00 98.31 126 TYR A O 1
ATOM 990 N N . LEU A 1 127 ? -4.477 3.802 2.279 1.00 98.06 127 LEU A N 1
ATOM 991 C CA . LEU A 1 127 ? -5.272 4.402 3.354 1.00 98.06 127 LEU A CA 1
ATOM 992 C C . LEU A 1 127 ? -6.544 5.068 2.815 1.00 98.06 127 LEU A C 1
ATOM 994 O O . LEU A 1 127 ? -7.610 4.917 3.409 1.00 98.06 127 LEU A O 1
ATOM 998 N N . ARG A 1 128 ? -6.461 5.747 1.664 1.00 96.94 128 ARG A N 1
ATOM 999 C CA . ARG A 1 128 ? -7.639 6.310 0.985 1.00 96.94 128 ARG A CA 1
ATOM 1000 C C . ARG A 1 128 ? -8.595 5.234 0.494 1.00 96.94 128 ARG A C 1
ATOM 1002 O O . ARG A 1 128 ? -9.804 5.412 0.597 1.00 96.94 128 ARG A O 1
ATOM 1009 N N . LEU A 1 129 ? -8.069 4.111 0.015 1.00 97.56 129 LEU A N 1
ATOM 1010 C CA . LEU A 1 129 ? -8.884 2.967 -0.373 1.00 97.56 129 LEU A CA 1
ATOM 1011 C C . LEU A 1 129 ? -9.611 2.376 0.846 1.00 97.56 129 LEU A C 1
ATOM 1013 O O . LEU A 1 129 ? -10.816 2.152 0.797 1.00 97.56 129 LEU A O 1
ATOM 1017 N N . PHE A 1 130 ? -8.917 2.191 1.971 1.00 97.88 130 PHE A N 1
ATOM 1018 C CA . PHE A 1 130 ? -9.527 1.704 3.213 1.00 97.88 130 PHE A CA 1
ATOM 1019 C C . PHE A 1 130 ? -10.616 2.651 3.726 1.00 97.88 130 PHE A C 1
ATOM 1021 O O . PHE A 1 130 ? -11.695 2.191 4.098 1.00 97.88 130 PHE A O 1
ATOM 1028 N N . GLU A 1 131 ? -10.370 3.962 3.696 1.00 97.06 131 GLU A N 1
ATOM 1029 C CA . GLU A 1 131 ? -11.361 4.993 4.025 1.00 97.06 131 GLU A CA 1
ATOM 1030 C C . GLU A 1 131 ? -12.580 4.907 3.095 1.00 97.06 131 GLU A C 1
ATOM 1032 O O . GLU A 1 131 ? -13.716 4.855 3.566 1.00 97.06 131 GLU A O 1
ATOM 1037 N N . HIS A 1 132 ? -12.356 4.817 1.780 1.00 96.00 132 HIS A N 1
ATOM 1038 C CA . HIS A 1 132 ? -13.414 4.743 0.771 1.00 96.00 132 HIS A CA 1
ATOM 1039 C C . HIS A 1 132 ? -14.344 3.537 0.972 1.00 96.00 132 HIS A C 1
ATOM 1041 O O . HIS A 1 132 ? -15.562 3.668 0.860 1.00 96.00 132 HIS A O 1
ATOM 1047 N N . TYR A 1 133 ? -13.785 2.375 1.314 1.00 96.75 133 TYR A N 1
ATOM 1048 C CA . TYR A 1 133 ? -14.551 1.159 1.599 1.00 96.75 133 TYR A CA 1
ATOM 1049 C C . TYR A 1 133 ? -15.073 1.078 3.047 1.00 96.75 133 TYR A C 1
ATOM 1051 O O . TYR A 1 133 ? -15.643 0.054 3.429 1.00 96.75 133 TYR A O 1
ATOM 1059 N N . GLY A 1 134 ? -14.913 2.134 3.854 1.00 96.19 134 GLY A N 1
ATOM 1060 C CA . GLY A 1 134 ? -15.442 2.206 5.219 1.00 96.19 134 GLY A CA 1
ATOM 1061 C C . GLY A 1 134 ? -14.752 1.263 6.209 1.00 96.19 134 GLY A C 1
ATOM 1062 O O . GLY A 1 134 ? -15.393 0.774 7.139 1.00 96.19 134 GLY A O 1
AT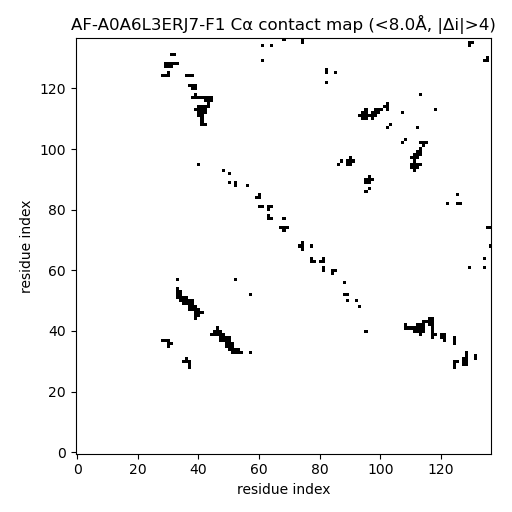OM 1063 N N . LEU A 1 135 ? -13.468 0.967 5.989 1.00 97.12 135 LEU A N 1
ATOM 1064 C CA . LEU A 1 135 ? -12.675 0.062 6.829 1.00 97.12 135 LEU A CA 1
ATOM 1065 C C . LEU A 1 135 ? -12.001 0.772 8.015 1.00 97.12 135 LEU A C 1
ATOM 1067 O O . LEU A 1 135 ? -11.625 0.108 8.977 1.00 97.12 135 LEU A O 1
ATOM 1071 N N . LEU A 1 136 ? -11.857 2.099 7.947 1.00 95.31 136 LEU A N 1
ATOM 1072 C CA . LEU A 1 136 ? -11.258 2.934 8.997 1.00 95.31 136 LEU A CA 1
ATOM 1073 C C . LEU A 1 136 ? -12.331 3.518 9.933 1.00 95.31 136 LEU A C 1
ATOM 1075 O O . LEU A 1 136 ? -13.506 3.584 9.553 1.00 95.31 136 LEU A O 1
ATOM 1079 N N . ARG A 1 137 ? -11.950 3.916 11.152 1.00 86.06 137 ARG A N 1
ATOM 1080 C CA . ARG A 1 137 ? -12.856 4.361 12.222 1.00 86.06 137 ARG A CA 1
ATOM 1081 C C . ARG A 1 137 ? -12.417 5.630 12.946 1.00 86.06 137 ARG A C 1
ATOM 1083 O O . ARG A 1 137 ? -11.232 6.007 12.894 1.00 86.06 137 ARG A O 1
#

pLDDT: mean 84.16, std 20.01, range [35.16, 98.69]

Mean predicted aligned error: 11.26 Å

Radius of gyration: 24.34 Å; Cα contacts (8 Å, |Δi|>4): 160; chains: 1; bounding box: 53×68×56 Å

Foldseek 3Di:
DDDDDDDDDDDDDDDDDDPPPPPPVPPPPADLDLQFQWAADQPPRPDIDGDHADPVLVCVLLVLLVPPDPDPVSLVVSLVVSLVSVLVRVVVVAVLVPEDDDPDPDPNRDGNYHDPNRSVSNSVNVVSNCVSVVSHD

Nearest PDB structures (foldseek):
  4mo5-assembly1_A  TM=4.737E-01  e=4.350E+00  Pseudomonas aeruginosa
  3qbx-assembly1_A  TM=4.775E-01  e=4.350E+00  Pseudomonas aeruginosa
  3qbx-assembly1_B  TM=4.769E-01  e=5.525E+00  Pseudomonas aeruginosa
  8cp9-assembly1_B  TM=4.632E-01  e=6.609E+00  Pseudomonas aeruginosa
  4mo4-assembly1_A  TM=3.588E-01  e=3.860E+00  Pseudomonas aeruginosa